Protein AF-A0A924US29-F1 (afdb_monomer_lite)

Radius of gyration: 14.52 Å; chains: 1; bounding box: 26×36×36 Å

Structure (mmCIF, N/CA/C/O backbone):
data_AF-A0A924US29-F1
#
_entry.id   AF-A0A924US29-F1
#
loop_
_atom_site.group_PDB
_atom_site.id
_atom_site.type_symbol
_atom_site.label_atom_id
_atom_site.label_alt_id
_atom_site.label_comp_id
_atom_site.label_asym_id
_atom_site.label_entity_id
_atom_site.label_seq_id
_atom_site.pdbx_PDB_ins_code
_atom_site.Cartn_x
_atom_site.Cartn_y
_atom_site.Cartn_z
_atom_site.occupancy
_atom_site.B_iso_or_equiv
_atom_site.auth_seq_id
_atom_site.auth_comp_id
_atom_site.auth_asym_id
_atom_site.auth_atom_id
_atom_site.pdbx_PDB_model_num
ATOM 1 N N . MET A 1 1 ? -3.758 21.101 -0.976 1.00 64.88 1 MET A N 1
ATOM 2 C CA . MET A 1 1 ? -3.297 19.702 -1.117 1.00 64.88 1 MET A CA 1
ATOM 3 C C . MET A 1 1 ? -3.322 19.079 0.273 1.00 64.88 1 MET A C 1
ATOM 5 O O . MET A 1 1 ? -2.821 19.722 1.188 1.00 64.88 1 MET A O 1
ATOM 9 N N . MET A 1 2 ? -3.974 17.930 0.475 1.00 73.38 2 MET A N 1
ATOM 10 C CA . MET A 1 2 ? -3.986 17.270 1.792 1.00 73.38 2 MET A CA 1
ATOM 11 C C . MET A 1 2 ? -2.583 16.749 2.129 1.00 73.38 2 MET A C 1
ATOM 13 O O . MET A 1 2 ? -1.905 16.199 1.265 1.00 73.38 2 MET A O 1
ATOM 17 N N . SER A 1 3 ? -2.142 16.951 3.372 1.00 89.06 3 SER A N 1
ATOM 18 C CA . SER A 1 3 ? -0.857 16.441 3.856 1.00 89.06 3 SER A CA 1
ATOM 19 C C . SER A 1 3 ? -0.981 14.958 4.179 1.00 89.06 3 SER A C 1
ATOM 21 O O . SER A 1 3 ? -1.956 14.547 4.797 1.00 89.06 3 SER A O 1
ATOM 23 N N . LEU A 1 4 ? 0.038 14.153 3.869 1.00 82.50 4 LEU A N 1
ATOM 24 C CA . LEU A 1 4 ? 0.086 12.748 4.296 1.00 82.50 4 LEU A CA 1
ATOM 25 C C . LEU A 1 4 ? -0.081 12.594 5.816 1.00 82.50 4 LEU A C 1
ATOM 27 O O . LEU A 1 4 ? -0.476 11.533 6.285 1.00 82.50 4 LEU A O 1
ATOM 31 N N . ASN A 1 5 ? 0.192 13.637 6.602 1.00 88.44 5 ASN A N 1
ATOM 32 C CA . ASN A 1 5 ? 0.013 13.631 8.052 1.00 88.44 5 ASN A CA 1
ATOM 33 C C . ASN A 1 5 ? -1.436 13.753 8.527 1.00 88.44 5 ASN A C 1
ATOM 35 O O . ASN A 1 5 ? -1.681 13.459 9.689 1.00 88.44 5 ASN A O 1
ATOM 39 N N . SER A 1 6 ? -2.391 14.104 7.662 1.00 92.88 6 SER A N 1
ATOM 40 C CA . SER A 1 6 ? -3.804 14.187 8.053 1.00 92.88 6 SER A CA 1
ATOM 41 C C . SER A 1 6 ? -4.519 12.834 8.105 1.00 92.88 6 SER A C 1
ATOM 43 O O . SER A 1 6 ? -5.670 12.781 8.523 1.00 92.88 6 SER A O 1
ATOM 45 N N . PHE A 1 7 ? -3.881 11.748 7.661 1.00 91.50 7 PHE A N 1
ATOM 46 C CA . PHE A 1 7 ? -4.466 10.407 7.709 1.00 91.50 7 PHE A CA 1
ATOM 47 C C . PHE A 1 7 ? -4.164 9.720 9.046 1.00 91.50 7 PHE A C 1
ATOM 49 O O . PHE A 1 7 ? -3.008 9.665 9.468 1.00 91.50 7 PHE A O 1
ATOM 56 N N . ASN A 1 8 ? -5.203 9.155 9.670 1.00 93.31 8 ASN A N 1
ATOM 57 C CA . ASN A 1 8 ? -5.141 8.533 11.002 1.00 93.31 8 ASN A CA 1
ATOM 58 C C . ASN A 1 8 ? -4.379 7.202 11.038 1.00 93.31 8 ASN A C 1
ATOM 60 O O . ASN A 1 8 ? -3.953 6.772 12.104 1.00 93.31 8 ASN A O 1
ATOM 64 N N . TYR A 1 9 ? -4.231 6.537 9.894 1.00 94.56 9 TYR A N 1
ATOM 65 C CA . TYR A 1 9 ? -3.586 5.234 9.805 1.00 94.56 9 TYR A CA 1
ATOM 66 C C . TYR A 1 9 ? -2.742 5.130 8.543 1.00 94.56 9 TYR A C 1
ATOM 68 O O . TYR A 1 9 ? -3.156 5.581 7.473 1.00 94.56 9 TYR A O 1
ATOM 76 N N . LYS A 1 10 ? -1.541 4.569 8.689 1.00 94.88 10 LYS A N 1
ATOM 77 C CA . LYS A 1 10 ? -0.555 4.391 7.622 1.00 94.88 10 LYS A CA 1
ATOM 78 C C . LYS A 1 10 ? 0.296 3.180 7.958 1.00 94.88 10 LYS A C 1
ATOM 80 O O . LYS A 1 10 ? 0.649 2.993 9.119 1.00 94.88 10 LYS A O 1
ATOM 85 N N . ILE A 1 11 ? 0.694 2.440 6.933 1.00 96.00 11 ILE A N 1
ATOM 86 C CA . ILE A 1 11 ? 1.655 1.349 7.062 1.00 96.00 11 ILE A CA 1
ATOM 87 C C . ILE A 1 11 ? 2.751 1.496 6.006 1.00 96.00 11 ILE A C 1
ATOM 89 O O . ILE A 1 11 ? 2.479 2.003 4.912 1.00 96.00 11 ILE A O 1
ATOM 93 N N . PRO A 1 12 ? 3.990 1.074 6.302 1.00 95.44 12 PRO A N 1
ATOM 94 C CA . PRO A 1 12 ? 4.995 0.907 5.266 1.00 95.44 12 PRO A CA 1
ATOM 95 C C . PRO A 1 12 ? 4.589 -0.252 4.350 1.00 95.44 12 PRO A C 1
ATOM 97 O O . PRO A 1 12 ? 4.186 -1.316 4.819 1.00 95.44 12 PRO A O 1
ATOM 100 N N . LEU A 1 13 ? 4.731 -0.062 3.040 1.00 94.44 13 LEU A N 1
ATOM 101 C CA . LEU A 1 13 ? 4.461 -1.097 2.049 1.00 94.44 13 LEU A CA 1
ATOM 102 C C . LEU A 1 13 ? 5.697 -1.318 1.179 1.00 94.44 13 LEU A C 1
ATOM 104 O O . LEU A 1 13 ? 6.369 -0.367 0.783 1.00 94.44 13 LEU A O 1
ATOM 108 N N . HIS A 1 14 ? 5.996 -2.583 0.900 1.00 94.50 14 HIS A N 1
ATOM 109 C CA . HIS A 1 14 ? 7.122 -2.974 0.061 1.00 94.50 14 HIS A CA 1
ATOM 110 C C . HIS A 1 14 ? 6.633 -3.260 -1.355 1.00 94.50 14 HIS A C 1
ATOM 112 O O . HIS A 1 14 ? 5.829 -4.171 -1.552 1.00 94.50 14 HIS A O 1
ATOM 118 N N . VAL A 1 15 ? 7.149 -2.506 -2.324 1.00 95.94 15 VAL A N 1
ATOM 119 C CA . VAL A 1 15 ? 6.912 -2.755 -3.751 1.00 95.94 15 VAL A CA 1
ATOM 120 C C . VAL A 1 15 ? 7.782 -3.924 -4.195 1.00 95.94 15 VAL A C 1
ATOM 122 O O . VAL A 1 15 ? 8.990 -3.941 -3.948 1.00 95.94 15 VAL A O 1
ATOM 125 N N . ARG A 1 16 ? 7.173 -4.913 -4.844 1.00 96.06 16 ARG A N 1
ATOM 126 C CA . ARG A 1 16 ? 7.864 -6.099 -5.353 1.00 96.06 16 ARG A CA 1
ATOM 127 C C . ARG A 1 16 ? 8.260 -5.866 -6.803 1.00 96.06 16 ARG A C 1
ATOM 129 O O . ARG A 1 16 ? 7.587 -5.149 -7.533 1.00 96.06 16 ARG A O 1
ATOM 136 N N . PHE A 1 17 ? 9.313 -6.543 -7.258 1.00 96.62 17 PHE A N 1
ATOM 137 C CA . PHE A 1 17 ? 9.692 -6.503 -8.676 1.00 96.62 17 PHE A CA 1
ATOM 138 C C . PHE A 1 17 ? 8.539 -6.950 -9.592 1.00 96.62 17 PHE A C 1
ATOM 140 O O . PHE A 1 17 ? 8.323 -6.358 -10.641 1.00 96.62 17 PHE A O 1
ATOM 147 N N . ALA A 1 18 ? 7.756 -7.942 -9.156 1.00 96.88 18 ALA A N 1
ATOM 148 C CA . ALA A 1 18 ? 6.595 -8.447 -9.889 1.00 96.88 18 ALA A CA 1
ATOM 149 C C . ALA A 1 18 ? 5.425 -7.449 -9.993 1.00 96.88 18 ALA A C 1
ATOM 151 O O . ALA A 1 18 ? 4.541 -7.649 -10.819 1.00 96.88 18 ALA A O 1
ATOM 152 N N . ASP A 1 19 ? 5.411 -6.396 -9.171 1.00 97.81 19 ASP A N 1
ATOM 153 C CA . ASP A 1 19 ? 4.352 -5.385 -9.188 1.00 97.81 19 ASP A CA 1
ATOM 154 C C . ASP A 1 19 ? 4.566 -4.359 -10.316 1.00 97.81 19 ASP A C 1
ATOM 156 O O . ASP A 1 19 ? 3.651 -3.604 -10.651 1.00 97.81 19 ASP A O 1
ATOM 160 N N . ILE A 1 20 ? 5.775 -4.321 -10.891 1.00 97.81 20 ILE A N 1
ATOM 161 C CA . ILE A 1 20 ? 6.174 -3.412 -11.964 1.00 97.81 20 ILE A CA 1
ATOM 162 C C . ILE A 1 20 ? 5.837 -4.030 -13.321 1.00 97.81 20 ILE A C 1
ATOM 164 O O . ILE A 1 20 ? 6.228 -5.160 -13.614 1.00 97.81 20 ILE A O 1
ATOM 168 N N . ASP A 1 21 ? 5.128 -3.282 -14.164 1.00 96.69 21 ASP A N 1
ATOM 169 C CA . ASP A 1 21 ? 4.797 -3.721 -15.518 1.00 96.69 21 ASP A CA 1
ATOM 170 C C . ASP A 1 21 ? 5.855 -3.317 -16.562 1.00 96.69 21 ASP A C 1
ATOM 172 O O . ASP A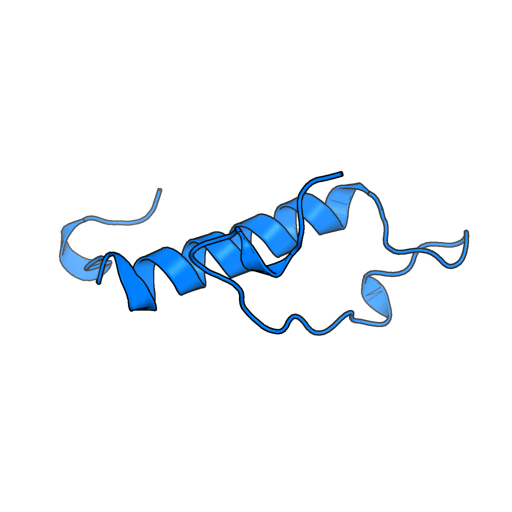 1 21 ? 6.898 -2.733 -16.258 1.00 96.69 21 ASP A O 1
ATOM 176 N N . LEU A 1 22 ? 5.587 -3.641 -17.832 1.00 96.56 22 LEU A N 1
ATOM 177 C CA . LEU A 1 22 ? 6.485 -3.360 -18.958 1.00 96.56 22 LEU A CA 1
ATOM 178 C C . LEU A 1 22 ? 6.772 -1.863 -19.167 1.00 96.56 22 LEU A C 1
ATOM 180 O O . LEU A 1 22 ? 7.752 -1.529 -19.830 1.00 96.56 22 LEU A O 1
ATOM 184 N N . PHE A 1 23 ? 5.950 -0.967 -18.616 1.00 96.75 23 PHE A N 1
ATOM 185 C CA . PHE A 1 23 ? 6.170 0.477 -18.672 1.00 96.75 23 PHE A CA 1
ATOM 186 C C . PHE A 1 23 ? 7.039 0.990 -17.518 1.00 96.75 23 PHE A C 1
ATOM 188 O O . PHE A 1 23 ? 7.272 2.195 -17.430 1.00 96.75 23 PHE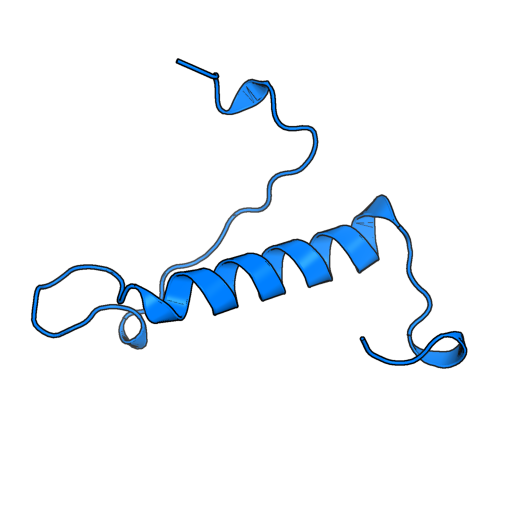 A O 1
ATOM 195 N N . GLY A 1 24 ? 7.531 0.106 -16.644 1.00 96.38 24 GLY A N 1
ATOM 196 C CA . GLY A 1 24 ? 8.463 0.454 -15.572 1.00 96.38 24 GLY A CA 1
ATOM 197 C C . GLY A 1 24 ? 7.811 1.125 -14.362 1.00 96.38 24 GLY A C 1
ATOM 198 O O . GLY A 1 24 ? 8.518 1.677 -13.521 1.00 96.38 24 GLY A O 1
ATOM 199 N N . HIS A 1 25 ? 6.482 1.069 -14.251 1.00 97.12 25 HIS A N 1
ATOM 200 C CA . HIS A 1 25 ? 5.731 1.580 -13.106 1.00 97.12 25 HIS A CA 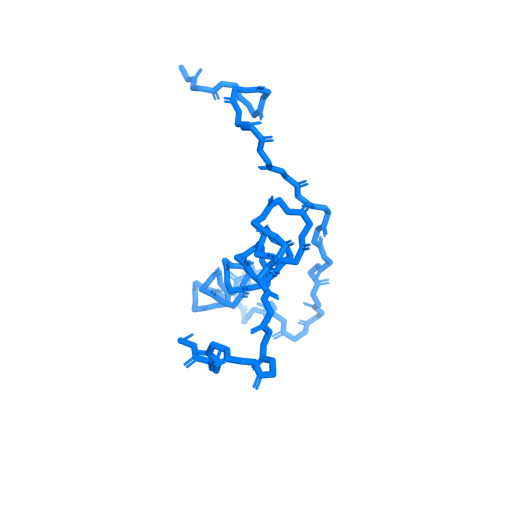1
ATOM 201 C C . HIS A 1 25 ? 4.925 0.457 -12.456 1.00 97.12 25 HIS A C 1
ATOM 203 O O . HIS A 1 25 ? 4.726 -0.604 -13.047 1.00 97.12 25 HIS A O 1
ATOM 209 N N . VAL A 1 26 ? 4.452 0.688 -11.230 1.00 97.69 26 VAL A N 1
ATOM 210 C CA . VAL A 1 26 ? 3.537 -0.249 -10.571 1.00 97.69 26 VAL A CA 1
ATOM 211 C C . VAL A 1 26 ? 2.265 -0.362 -11.401 1.00 97.69 26 VAL A C 1
ATOM 213 O O . VAL A 1 26 ? 1.647 0.650 -11.735 1.00 97.69 26 VAL A O 1
ATOM 216 N N . ASN A 1 27 ? 1.859 -1.591 -11.703 1.00 97.88 27 ASN A N 1
ATOM 217 C CA . ASN A 1 27 ? 0.638 -1.826 -12.447 1.00 97.88 27 ASN A CA 1
ATOM 218 C C . ASN A 1 27 ? -0.584 -1.302 -11.674 1.00 97.88 27 ASN A C 1
ATOM 220 O O . ASN A 1 27 ? -0.746 -1.565 -10.481 1.00 97.88 27 ASN A O 1
ATOM 224 N N . ASN A 1 28 ? -1.494 -0.618 -12.368 1.00 96.50 28 ASN A N 1
ATOM 225 C CA . ASN A 1 28 ? -2.675 -0.010 -11.749 1.00 96.50 28 ASN A CA 1
ATOM 226 C C . ASN A 1 28 ? -3.545 -1.007 -10.959 1.00 96.50 28 ASN A C 1
ATOM 228 O O . ASN A 1 28 ? -4.117 -0.635 -9.936 1.00 96.50 28 ASN A O 1
ATOM 232 N N . ALA A 1 29 ? -3.631 -2.270 -11.390 1.00 96.31 29 ALA A N 1
ATOM 233 C CA . ALA A 1 29 ? -4.413 -3.286 -10.686 1.00 96.31 29 ALA A CA 1
ATOM 234 C C . ALA A 1 29 ? -3.811 -3.653 -9.316 1.00 96.31 29 ALA A C 1
ATOM 236 O O . ALA A 1 29 ? -4.552 -3.957 -8.383 1.00 96.31 29 ALA A O 1
ATOM 237 N N . VAL A 1 30 ? -2.486 -3.561 -9.161 1.00 97.69 30 VAL A N 1
ATOM 238 C CA . VAL A 1 30 ? -1.776 -3.913 -7.918 1.00 97.69 30 VAL A CA 1
ATOM 239 C C . VAL A 1 30 ? -2.105 -2.947 -6.777 1.00 97.69 30 VAL A C 1
ATOM 241 O O . VAL A 1 30 ? -2.068 -3.325 -5.606 1.00 97.69 30 VAL A O 1
ATOM 244 N N . TYR A 1 31 ? -2.522 -1.715 -7.079 1.00 97.19 31 TYR A N 1
ATOM 245 C CA . TYR A 1 31 ? -2.943 -0.773 -6.039 1.00 97.19 31 TYR A CA 1
ATOM 246 C C . TYR A 1 31 ? -4.131 -1.291 -5.218 1.00 97.19 31 TYR A C 1
ATOM 248 O O . TYR A 1 31 ? -4.197 -1.018 -4.021 1.00 97.19 31 TYR A O 1
ATOM 256 N N . LEU A 1 32 ? -5.034 -2.085 -5.810 1.00 96.81 32 LEU A N 1
ATOM 257 C CA . LEU A 1 32 ? -6.124 -2.720 -5.059 1.00 96.81 32 LEU A CA 1
ATOM 258 C C . LEU A 1 32 ? -5.582 -3.716 -4.030 1.00 96.81 32 LEU A C 1
ATOM 260 O O . LEU A 1 32 ? -6.028 -3.720 -2.885 1.00 96.81 32 LEU A O 1
ATOM 264 N N . THR A 1 33 ? -4.549 -4.473 -4.395 1.00 97.12 33 THR A N 1
ATOM 265 C CA . THR A 1 33 ? -3.845 -5.376 -3.479 1.00 97.12 33 THR A CA 1
ATOM 266 C C . THR A 1 33 ? -3.169 -4.607 -2.344 1.00 97.12 33 THR A C 1
ATOM 268 O O . THR A 1 33 ? -3.230 -5.024 -1.190 1.00 97.12 33 THR A O 1
ATOM 271 N N . TYR A 1 34 ? -2.569 -3.446 -2.619 1.00 97.44 34 TYR A N 1
ATOM 272 C CA . TYR A 1 34 ? -1.998 -2.596 -1.567 1.00 97.44 34 TYR A CA 1
ATOM 273 C C . TYR A 1 34 ? -3.059 -2.082 -0.589 1.00 97.44 34 TYR A C 1
ATOM 275 O O . TYR A 1 34 ? -2.823 -2.067 0.622 1.00 97.44 34 TYR A O 1
ATOM 283 N N . PHE A 1 35 ? -4.238 -1.704 -1.090 1.00 95.94 35 PHE A N 1
ATOM 284 C CA . PHE A 1 35 ? -5.357 -1.318 -0.232 1.00 95.94 35 PHE A CA 1
ATOM 285 C C . PHE A 1 35 ? -5.894 -2.487 0.591 1.00 95.94 35 PHE A C 1
ATOM 287 O O . PHE A 1 35 ? -6.227 -2.288 1.757 1.00 95.94 35 PHE A O 1
ATOM 294 N N . GLU A 1 36 ? -5.942 -3.701 0.044 1.00 95.62 36 GLU A N 1
ATOM 295 C CA . GLU A 1 36 ? -6.314 -4.892 0.814 1.00 95.62 36 GLU A CA 1
ATOM 296 C C . GLU A 1 36 ? -5.323 -5.195 1.934 1.00 95.62 36 GLU A C 1
ATOM 298 O O . GLU A 1 36 ? -5.752 -5.455 3.058 1.00 95.62 36 GLU A O 1
ATOM 303 N N . ILE A 1 37 ? -4.018 -5.088 1.668 1.00 95.88 37 ILE A N 1
ATOM 304 C CA . ILE A 1 37 ? -2.982 -5.240 2.698 1.00 95.88 37 ILE A CA 1
ATOM 305 C C . ILE A 1 37 ? -3.195 -4.198 3.803 1.00 95.88 37 ILE A C 1
ATOM 307 O O . ILE A 1 37 ? -3.293 -4.555 4.975 1.00 95.88 37 ILE A O 1
ATOM 311 N N . ALA A 1 38 ? -3.343 -2.920 3.438 1.00 95.81 38 ALA A N 1
ATOM 312 C CA . ALA A 1 38 ? -3.570 -1.846 4.404 1.00 95.81 38 ALA A CA 1
ATOM 313 C C . ALA A 1 38 ? -4.868 -2.029 5.203 1.00 95.81 38 ALA A C 1
ATOM 315 O O . ALA A 1 38 ? -4.883 -1.793 6.411 1.00 95.81 38 ALA A O 1
ATOM 316 N N . ARG A 1 39 ? 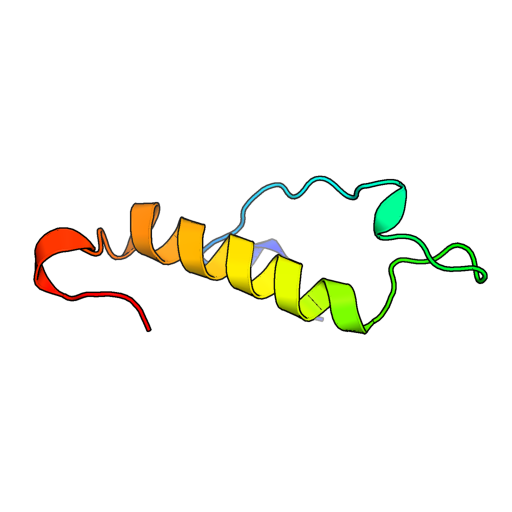-5.947 -2.485 4.557 1.00 94.12 39 ARG A N 1
ATOM 317 C CA . ARG A 1 39 ? -7.219 -2.807 5.214 1.00 94.12 39 ARG A CA 1
ATOM 318 C C . ARG A 1 39 ? -7.048 -3.951 6.208 1.00 94.12 39 ARG A C 1
ATOM 320 O O . ARG A 1 39 ? -7.503 -3.824 7.339 1.00 94.12 39 ARG A O 1
ATOM 327 N N . SER A 1 40 ? -6.377 -5.031 5.812 1.00 93.75 40 SER A N 1
ATOM 328 C CA . SER A 1 40 ? -6.120 -6.174 6.691 1.00 93.75 40 SER A CA 1
ATOM 329 C C . SER A 1 40 ? -5.301 -5.763 7.918 1.00 93.75 40 SER A C 1
ATOM 331 O O . SER A 1 40 ? -5.650 -6.142 9.037 1.00 93.75 40 SER A O 1
ATOM 333 N N . SER A 1 41 ? -4.257 -4.946 7.737 1.00 94.88 41 SER A N 1
ATOM 334 C CA . SER A 1 41 ? -3.473 -4.401 8.853 1.00 94.88 41 SER A CA 1
ATOM 335 C C . SER A 1 41 ? -4.315 -3.489 9.747 1.00 94.88 41 SER A C 1
ATOM 337 O O . SER A 1 41 ? -4.312 -3.664 10.962 1.00 94.88 41 SER A O 1
ATOM 339 N N . TYR A 1 42 ? -5.128 -2.597 9.171 1.00 95.38 42 TYR A N 1
ATOM 340 C CA . TYR A 1 42 ? -6.030 -1.733 9.940 1.00 95.38 42 TYR A CA 1
ATOM 341 C C . TYR A 1 42 ? -7.018 -2.537 10.791 1.00 95.38 42 TYR A C 1
ATOM 343 O O . TYR A 1 42 ? -7.276 -2.207 11.948 1.00 95.38 42 TYR A O 1
ATOM 351 N N . TRP A 1 43 ? -7.563 -3.617 10.233 1.00 93.88 43 TRP A N 1
ATOM 352 C CA . TRP A 1 43 ? -8.510 -4.474 10.940 1.00 93.88 43 TRP A CA 1
ATOM 353 C C . TRP A 1 43 ? -7.857 -5.189 12.113 1.00 93.88 43 TRP A C 1
ATOM 355 O O . TRP A 1 43 ? -8.458 -5.288 13.179 1.00 93.88 43 TRP A O 1
ATOM 365 N N . SER A 1 44 ? -6.618 -5.642 11.936 1.00 91.62 44 SER A N 1
ATOM 366 C CA . SER A 1 44 ? -5.861 -6.292 13.000 1.00 91.62 44 SER A CA 1
ATOM 367 C C . SER A 1 44 ? -5.415 -5.310 14.086 1.00 91.62 44 SER A C 1
ATOM 369 O O . SER A 1 44 ? -5.493 -5.631 15.267 1.00 91.62 44 SER A O 1
ATOM 371 N N . GLU A 1 45 ? -4.920 -4.133 13.705 1.00 94.19 45 GLU A N 1
ATOM 372 C CA . GLU A 1 45 ? -4.229 -3.218 14.622 1.00 94.19 45 GLU A CA 1
ATOM 373 C C . GLU A 1 45 ? -5.167 -2.205 15.283 1.00 94.19 45 GLU A C 1
ATOM 375 O O . GLU A 1 45 ? -4.945 -1.828 16.431 1.00 94.19 45 GLU A O 1
ATOM 380 N N . VAL A 1 46 ? -6.208 -1.762 14.572 1.00 95.25 46 VAL A N 1
ATOM 381 C CA . VAL A 1 46 ? -7.108 -0.696 15.037 1.00 95.25 46 VAL A CA 1
ATOM 382 C C . VAL A 1 46 ? -8.471 -1.243 15.433 1.00 95.25 46 VAL A C 1
ATOM 384 O O . VAL A 1 46 ? -8.952 -0.939 16.520 1.00 95.25 46 VAL A O 1
ATOM 387 N N . ILE A 1 47 ? -9.099 -2.048 14.573 1.00 93.31 47 ILE A N 1
ATOM 388 C CA . ILE A 1 47 ? -10.423 -2.627 14.870 1.00 93.3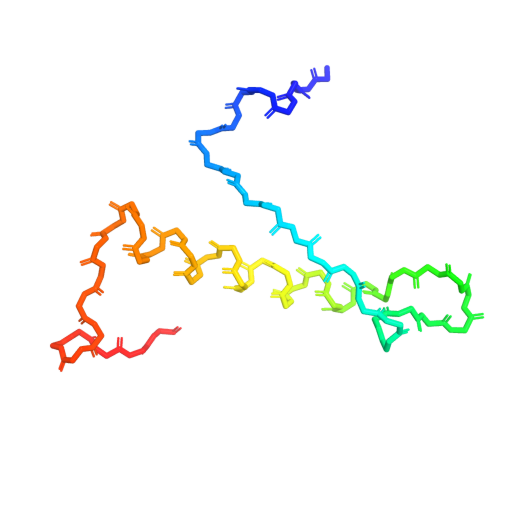1 47 ILE A CA 1
ATOM 389 C C . ILE A 1 47 ? -10.305 -3.808 15.843 1.00 93.31 47 ILE A C 1
ATOM 391 O O . ILE A 1 47 ? -11.249 -4.079 16.579 1.00 93.31 47 ILE A O 1
ATOM 395 N N . GLN A 1 48 ? -9.156 -4.493 15.856 1.00 91.62 48 GLN A N 1
ATOM 396 C CA . GLN A 1 48 ? -8.940 -5.746 16.587 1.00 91.62 48 GLN A CA 1
ATOM 397 C C . GLN A 1 48 ? -9.968 -6.820 16.193 1.00 91.62 48 GLN A C 1
ATOM 399 O O . GLN A 1 48 ? -10.558 -7.500 17.031 1.00 91.62 48 GLN A O 1
ATOM 404 N N . TRP A 1 49 ? -10.205 -6.947 14.884 1.00 90.31 49 TRP A N 1
ATOM 405 C CA . TRP A 1 49 ? -11.194 -7.863 14.325 1.00 90.31 49 TRP A CA 1
ATOM 406 C C . TRP A 1 49 ? -10.868 -9.328 14.643 1.00 90.31 49 TRP A C 1
ATOM 408 O O . TRP A 1 49 ? -9.781 -9.820 14.328 1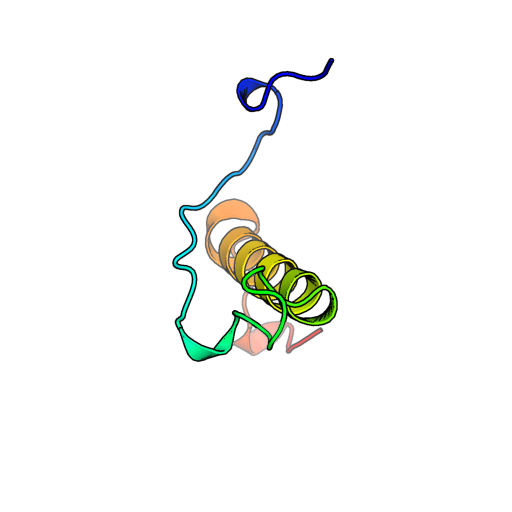.00 90.31 49 TRP A O 1
ATOM 418 N N . ASN A 1 50 ? -11.831 -10.048 15.226 1.00 88.31 50 ASN A N 1
ATOM 419 C CA . ASN A 1 50 ? -11.694 -11.471 15.519 1.00 88.31 50 ASN A CA 1
ATOM 420 C C . ASN A 1 50 ? -12.144 -12.323 14.325 1.00 88.31 50 ASN A C 1
ATOM 422 O O . ASN A 1 50 ? -13.326 -12.620 14.150 1.00 88.31 50 ASN A O 1
ATOM 426 N N . TRP A 1 51 ? -11.170 -12.763 13.532 1.00 85.88 51 TRP A N 1
ATOM 427 C CA . TRP A 1 51 ? -11.389 -13.595 12.347 1.00 85.88 51 TRP A CA 1
ATOM 428 C C . TRP A 1 51 ? -12.059 -14.942 12.639 1.00 85.88 51 TRP A C 1
ATOM 430 O O . TRP A 1 51 ? -12.775 -15.455 11.783 1.00 85.88 51 TRP A O 1
ATOM 440 N N . ASN A 1 52 ? -11.857 -15.507 13.834 1.00 87.06 52 ASN A N 1
ATOM 441 C CA . ASN A 1 52 ? -12.403 -16.821 14.189 1.00 87.06 52 ASN A CA 1
ATOM 442 C C . ASN A 1 52 ? -13.906 -16.770 14.478 1.00 87.06 52 ASN A C 1
ATOM 444 O O . ASN A 1 52 ? -14.605 -17.757 14.268 1.00 87.06 52 ASN A O 1
ATOM 448 N N . GLU A 1 53 ? -14.395 -15.634 14.971 1.00 89.00 53 GLU A N 1
ATOM 449 C CA . GLU A 1 53 ? -15.801 -15.458 15.341 1.00 89.00 53 GLU A CA 1
ATOM 450 C C . GLU A 1 53 ? -16.603 -14.779 14.233 1.00 89.00 53 GLU A C 1
ATOM 452 O O . GLU A 1 53 ? -17.756 -15.130 13.998 1.00 89.00 53 GLU A O 1
ATOM 457 N N . MET A 1 54 ? -15.994 -13.813 13.542 1.00 84.31 54 MET A N 1
ATOM 458 C CA . MET A 1 54 ? -16.701 -12.938 12.607 1.00 84.31 54 MET A CA 1
ATOM 459 C C . MET A 1 54 ? -16.519 -13.334 11.131 1.00 84.31 54 MET A C 1
ATOM 461 O O . MET A 1 54 ? -17.259 -12.852 10.276 1.00 84.31 54 MET A O 1
ATOM 465 N N . GLY A 1 55 ? -15.558 -14.211 10.814 1.00 79.75 55 GLY A N 1
ATOM 466 C CA . GLY A 1 55 ? -15.267 -14.643 9.444 1.00 79.75 55 GLY A CA 1
ATOM 467 C C . GLY A 1 55 ? -14.501 -13.615 8.596 1.00 79.75 55 GLY A C 1
ATOM 468 O O . GLY A 1 55 ? -13.977 -12.618 9.102 1.00 79.75 55 GLY A O 1
ATOM 469 N N . ILE A 1 56 ? -14.402 -13.906 7.292 1.00 76.12 56 ILE A N 1
ATOM 470 C CA . ILE A 1 56 ? -13.731 -13.075 6.277 1.00 76.12 56 ILE A CA 1
ATOM 471 C C . ILE A 1 56 ? -14.786 -12.277 5.499 1.00 76.12 56 ILE A C 1
ATOM 473 O O . ILE A 1 56 ? -15.853 -12.809 5.190 1.00 76.12 56 ILE A O 1
ATOM 477 N N . ILE A 1 57 ? -14.461 -11.023 5.173 1.00 65.38 57 ILE A N 1
ATOM 478 C CA . ILE A 1 57 ? -15.243 -10.118 4.313 1.00 65.38 57 ILE A CA 1
ATOM 479 C C . ILE A 1 57 ? -14.477 -9.860 3.021 1.00 65.38 57 ILE A C 1
ATOM 481 O O . ILE A 1 57 ? -13.286 -9.456 3.122 1.00 65.38 57 ILE A O 1
#

pLDDT: mean 92.15, std 7.39, range [64.88, 97.88]

Sequence (57 aa):
MMSLNSFNYKIPLHVRFADIDLFGHVNNAVYLTYFEIARSSYWSEVIQWNWNEMGII

Foldseek 3Di:
DDDPVVDPDDDDDDDDPVQADPVRDGDPVCVVVVVVVRVVCCCVPPVVDDCVPPNDD

Secondary structure (DSSP, 8-state):
---GGG-S-----PPPGGGB-TTSSB-TTHHHHHHHHHHHHHIIIII---HHHH---